Protein AF-A0A924QUN2-F1 (afdb_monomer_lite)

Foldseek 3Di:
DAEDAALVRVQADDADQDKYWYQFHPGGPLPLTAIWGKDQDQCCQPNPNLDDLSFAWHHHPVDDSNRTTIGGDDDDAQELRSLVQSQAADACASSVQSSQVVLLQQPDPPHPDHHQEYEQEFHHYEYQDHDRDPPHHYHYPDPVGRDYHYDD

pLDDT: mean 95.46, std 5.66, range [65.12, 98.62]

Structure (mmCIF, N/CA/C/O backbone):
data_AF-A0A924QUN2-F1
#
_entry.id   AF-A0A924QUN2-F1
#
loop_
_atom_site.group_PDB
_atom_site.id
_atom_site.type_symbol
_atom_site.label_atom_id
_atom_site.label_alt_id
_atom_site.label_comp_id
_atom_site.label_asym_id
_atom_site.label_entity_id
_atom_site.label_seq_id
_atom_site.pdbx_PDB_ins_code
_atom_site.Cartn_x
_atom_site.Cartn_y
_atom_site.Cartn_z
_atom_site.occupancy
_atom_site.B_iso_or_equiv
_atom_site.auth_seq_id
_atom_site.auth_comp_id
_atom_site.auth_asym_id
_atom_site.auth_atom_id
_atom_site.pdbx_PDB_model_num
ATOM 1 N N . MET A 1 1 ? -23.940 0.066 -0.170 1.00 77.12 1 MET A N 1
ATOM 2 C CA . MET A 1 1 ? -22.493 -0.034 -0.430 1.00 77.12 1 MET A CA 1
ATOM 3 C C . MET A 1 1 ? -21.992 1.381 -0.607 1.00 77.12 1 MET A C 1
ATOM 5 O O . MET A 1 1 ? -22.554 2.091 -1.430 1.00 77.12 1 MET A O 1
ATOM 9 N N . THR A 1 2 ? -21.052 1.812 0.228 1.00 95.44 2 THR A N 1
ATOM 10 C CA . THR A 1 2 ? -20.503 3.172 0.172 1.00 95.44 2 THR A CA 1
ATOM 11 C C . THR A 1 2 ? -19.305 3.178 -0.761 1.00 95.44 2 THR A C 1
ATOM 13 O O . THR A 1 2 ? -18.455 2.294 -0.664 1.00 95.44 2 THR A O 1
ATOM 16 N N . GLU A 1 3 ? -19.227 4.168 -1.643 1.00 97.44 3 GLU A N 1
ATOM 17 C CA . GLU A 1 3 ? -18.099 4.351 -2.550 1.00 97.44 3 GLU A CA 1
ATOM 18 C C . GLU A 1 3 ? -17.517 5.753 -2.385 1.00 97.44 3 GLU A C 1
ATOM 20 O O . GLU A 1 3 ? -18.264 6.717 -2.217 1.00 97.44 3 GLU A O 1
ATOM 25 N N . VAL A 1 4 ? -16.196 5.865 -2.469 1.00 98.25 4 VAL A N 1
ATOM 26 C CA . VAL A 1 4 ? -15.462 7.137 -2.459 1.00 98.25 4 VAL A CA 1
ATOM 27 C C . VAL A 1 4 ? -14.435 7.152 -3.588 1.00 98.25 4 VAL A C 1
ATOM 29 O O . VAL A 1 4 ? -14.006 6.094 -4.056 1.00 98.25 4 VAL A O 1
ATOM 32 N N . THR A 1 5 ? -14.051 8.334 -4.068 1.00 98.44 5 THR A N 1
ATOM 33 C CA . THR A 1 5 ? -13.208 8.440 -5.270 1.00 98.44 5 THR A CA 1
ATOM 34 C C . THR A 1 5 ? -11.797 7.932 -5.008 1.00 98.44 5 THR A C 1
ATOM 36 O O . THR A 1 5 ? -11.277 7.135 -5.786 1.00 98.44 5 THR A O 1
ATOM 39 N N . ASN A 1 6 ? -11.196 8.371 -3.904 1.00 98.62 6 ASN A N 1
ATOM 40 C CA . ASN A 1 6 ? -9.789 8.151 -3.589 1.00 98.62 6 ASN A CA 1
ATOM 41 C C . ASN A 1 6 ? -9.549 8.073 -2.070 1.00 98.62 6 ASN A C 1
ATOM 43 O O . ASN A 1 6 ? -10.488 8.139 -1.268 1.00 98.62 6 ASN A O 1
ATOM 47 N N . LEU A 1 7 ? -8.289 7.918 -1.655 1.00 98.38 7 LEU A N 1
ATOM 48 C CA . LEU A 1 7 ? -7.949 7.814 -0.234 1.00 98.38 7 LEU A CA 1
ATOM 49 C C . LEU A 1 7 ? -8.150 9.130 0.527 1.00 98.38 7 LEU A C 1
ATOM 51 O O . LEU A 1 7 ? -8.432 9.093 1.723 1.00 98.38 7 LEU A O 1
ATOM 55 N N . THR A 1 8 ? -8.063 10.281 -0.143 1.00 98.44 8 THR A N 1
ATOM 56 C CA . THR A 1 8 ? -8.381 11.584 0.463 1.00 98.44 8 THR A CA 1
ATOM 57 C C . THR A 1 8 ? -9.849 11.649 0.877 1.00 98.44 8 THR A C 1
ATOM 59 O O . THR A 1 8 ? -10.151 12.020 2.012 1.00 98.44 8 THR A O 1
ATOM 62 N N . ASP A 1 9 ? -10.760 11.209 0.010 1.00 98.56 9 ASP A N 1
ATOM 63 C CA . ASP A 1 9 ? -12.186 11.122 0.329 1.00 98.56 9 ASP A CA 1
ATOM 64 C C . ASP A 1 9 ? -12.447 10.104 1.455 1.00 98.56 9 ASP A C 1
ATOM 66 O O . ASP A 1 9 ? -13.234 10.378 2.363 1.00 98.56 9 ASP A O 1
ATOM 70 N N . LEU A 1 10 ? -11.746 8.960 1.458 1.00 98.62 10 LEU A N 1
ATOM 71 C CA . LEU A 1 10 ? -11.858 7.953 2.523 1.00 98.62 10 LEU A CA 1
ATOM 72 C C . LEU A 1 10 ? -11.486 8.517 3.906 1.00 98.62 10 LEU A C 1
ATOM 74 O O . LEU A 1 10 ? -12.170 8.231 4.890 1.00 98.62 10 LEU A O 1
ATOM 78 N N . ARG A 1 11 ? -10.430 9.339 3.999 1.00 98.56 11 ARG A N 1
ATOM 79 C CA . ARG A 1 11 ? -10.008 9.971 5.267 1.00 98.56 11 ARG A CA 1
ATOM 80 C C . ARG A 1 11 ? -11.110 10.834 5.876 1.00 98.56 11 ARG A C 1
ATOM 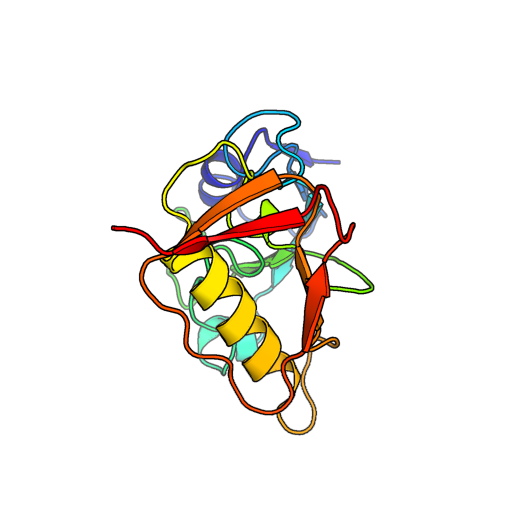82 O O . ARG A 1 11 ? -11.227 10.895 7.100 1.00 98.56 11 ARG A O 1
ATOM 89 N N . ASN A 1 12 ? -11.901 11.488 5.029 1.00 98.50 12 ASN A N 1
ATOM 90 C CA . ASN A 1 12 ? -12.955 12.419 5.429 1.00 98.50 12 ASN A CA 1
ATOM 91 C C . ASN A 1 12 ? -14.333 11.749 5.566 1.00 98.50 12 ASN A C 1
ATOM 93 O O . ASN A 1 12 ? -15.297 12.401 5.969 1.00 98.50 12 ASN A O 1
ATOM 97 N N . LEU A 1 13 ? -14.443 10.457 5.246 1.00 98.38 13 LEU A N 1
ATOM 98 C CA . LEU A 1 13 ? -15.683 9.707 5.375 1.00 98.38 13 LEU A CA 1
ATOM 99 C C . LEU A 1 13 ? -16.047 9.517 6.862 1.00 98.38 13 LEU A C 1
ATOM 101 O O . LEU A 1 13 ? -15.196 9.067 7.637 1.00 98.38 13 LEU A O 1
ATOM 105 N N . PRO A 1 14 ? -17.303 9.788 7.275 1.00 98.00 14 PRO A N 1
ATOM 106 C CA . PRO A 1 14 ? -17.776 9.428 8.606 1.00 98.00 14 PRO A CA 1
ATOM 107 C C . PRO A 1 14 ? -17.572 7.938 8.892 1.00 98.00 14 PRO A C 1
ATOM 109 O O . PRO A 1 14 ? -17.821 7.088 8.033 1.00 98.00 14 PRO A O 1
ATOM 112 N N . ILE A 1 15 ? -17.138 7.619 10.112 1.00 97.56 15 ILE A N 1
ATOM 113 C CA . ILE A 1 15 ? -16.861 6.236 10.505 1.00 97.56 15 ILE A CA 1
ATOM 114 C C . ILE A 1 15 ? -18.124 5.381 10.360 1.00 97.56 15 ILE A C 1
ATOM 116 O O . ILE A 1 15 ? -19.202 5.746 10.829 1.00 97.56 15 ILE A O 1
ATOM 120 N N . THR A 1 16 ? -17.980 4.228 9.712 1.00 96.44 16 THR A N 1
ATOM 121 C CA . THR A 1 16 ? -19.063 3.270 9.482 1.00 96.44 16 THR A CA 1
ATOM 122 C C . THR A 1 16 ? -18.553 1.841 9.618 1.00 96.44 16 THR A C 1
ATOM 124 O O . THR A 1 16 ? -17.379 1.560 9.390 1.00 96.44 16 THR A O 1
ATOM 127 N N . THR A 1 17 ? -19.451 0.928 9.980 1.00 93.00 17 THR A N 1
ATOM 128 C CA . THR A 1 17 ? -19.188 -0.516 10.024 1.00 93.00 17 THR A CA 1
ATOM 129 C C . THR A 1 17 ? -19.340 -1.186 8.657 1.00 93.00 17 THR A C 1
ATOM 131 O O . THR A 1 17 ? -18.995 -2.355 8.501 1.00 93.00 17 THR A O 1
ATOM 134 N N . GLN A 1 18 ? -19.870 -0.470 7.660 1.00 95.81 18 GLN A N 1
ATOM 135 C CA . GLN A 1 18 ? -20.012 -0.985 6.302 1.00 95.81 18 GLN A CA 1
ATOM 136 C C . GLN A 1 18 ? -18.662 -1.024 5.582 1.00 95.81 18 GLN A C 1
ATOM 138 O O . GLN A 1 18 ? -17.801 -0.171 5.791 1.00 95.81 18 GLN A O 1
ATOM 143 N N . THR A 1 19 ? -18.509 -1.979 4.666 1.00 97.38 19 THR A N 1
ATOM 144 C CA . THR A 1 19 ? -17.389 -1.980 3.723 1.00 97.38 19 THR A CA 1
ATOM 145 C C . THR A 1 19 ? -17.520 -0.806 2.752 1.00 97.38 19 THR A C 1
ATOM 147 O O . THR A 1 19 ? -18.595 -0.559 2.194 1.00 97.38 19 THR A O 1
ATOM 150 N N . VAL A 1 20 ? -16.409 -0.107 2.537 1.00 98.56 20 VAL A N 1
ATOM 151 C CA . VAL A 1 20 ? -16.295 1.036 1.629 1.00 98.56 20 VAL A CA 1
ATOM 152 C C . VAL A 1 20 ? -15.449 0.631 0.430 1.00 98.56 20 VAL A C 1
ATOM 154 O O . VAL A 1 20 ? -14.383 0.041 0.601 1.00 98.56 20 VAL A O 1
ATOM 157 N N . TYR A 1 21 ? -15.902 0.947 -0.778 1.00 98.38 21 TYR A N 1
ATOM 158 C CA . TYR A 1 21 ? -15.088 0.814 -1.983 1.00 98.38 21 TYR A CA 1
ATOM 159 C C . TYR A 1 21 ? -14.416 2.144 -2.322 1.00 98.38 21 TYR A C 1
ATOM 161 O O . TYR A 1 21 ? -15.079 3.172 -2.441 1.00 98.38 21 TYR A O 1
ATOM 169 N N . VAL A 1 22 ? -13.102 2.123 -2.506 1.00 98.56 22 VAL A N 1
ATOM 170 C CA . VAL A 1 22 ? -12.318 3.263 -2.983 1.00 98.56 22 VAL A CA 1
ATOM 171 C C . VAL A 1 22 ? -11.948 3.013 -4.439 1.00 98.56 22 VAL A C 1
ATOM 173 O O . VAL A 1 22 ? -11.419 1.949 -4.762 1.00 98.56 22 VAL A O 1
ATOM 176 N N . LYS A 1 23 ? -12.197 3.980 -5.323 1.00 98.31 23 LYS A N 1
ATOM 177 C CA . LYS A 1 23 ? -12.031 3.781 -6.773 1.00 98.31 23 LYS A CA 1
ATOM 178 C C . LYS A 1 23 ? -10.606 4.014 -7.302 1.00 98.31 23 LYS A C 1
ATOM 180 O O . LYS A 1 23 ? -10.319 3.638 -8.438 1.00 98.31 23 LYS A O 1
ATOM 185 N N . GLY A 1 24 ? -9.723 4.603 -6.499 1.00 98.19 24 GLY A N 1
ATOM 186 C CA . GLY A 1 24 ? -8.320 4.867 -6.829 1.00 98.19 24 GLY A CA 1
ATOM 187 C C . GLY A 1 24 ? -7.489 5.250 -5.603 1.00 98.19 24 GLY A C 1
ATOM 188 O O . GLY A 1 24 ? -8.036 5.434 -4.518 1.00 98.19 24 GLY A O 1
ATOM 189 N N . TYR A 1 25 ? -6.172 5.361 -5.747 1.00 98.31 25 TYR A N 1
ATOM 190 C CA . TYR A 1 25 ? -5.303 5.926 -4.714 1.00 98.31 25 TYR A CA 1
ATOM 191 C C . TYR A 1 25 ? -5.482 7.447 -4.633 1.00 98.31 25 TYR A C 1
ATOM 193 O O . TYR A 1 25 ? -5.825 7.965 -3.567 1.00 98.31 25 TYR A O 1
ATOM 201 N N . ASP A 1 26 ? -5.326 8.133 -5.768 1.00 97.38 26 ASP A N 1
ATOM 202 C CA . ASP A 1 26 ? -5.446 9.590 -5.918 1.00 97.38 26 ASP A CA 1
ATOM 203 C C . ASP A 1 26 ? -6.510 9.965 -6.960 1.00 97.38 26 ASP A C 1
ATOM 205 O O . ASP A 1 26 ? -7.396 10.779 -6.690 1.00 97.38 26 ASP A O 1
ATOM 209 N N . ILE A 1 27 ? -6.500 9.298 -8.119 1.00 96.19 27 ILE A N 1
ATOM 210 C CA . ILE A 1 27 ? -7.477 9.521 -9.192 1.00 96.19 27 ILE A CA 1
ATOM 211 C C . ILE A 1 27 ? -8.234 8.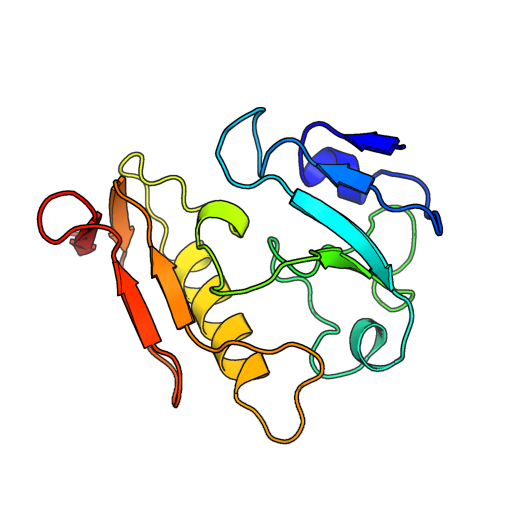241 -9.534 1.00 96.19 27 ILE A C 1
ATOM 213 O O . ILE A 1 27 ? -7.756 7.125 -9.339 1.00 96.19 27 ILE A O 1
ATOM 217 N N . LEU A 1 28 ? -9.438 8.403 -10.084 1.00 96.62 28 LEU A N 1
ATOM 218 C CA . LEU A 1 28 ? -10.275 7.285 -10.509 1.00 96.62 28 LEU A CA 1
ATOM 219 C C . LEU A 1 28 ? -9.518 6.364 -11.482 1.00 96.62 28 LEU A C 1
ATOM 221 O O . LEU A 1 28 ? -9.095 6.808 -12.546 1.00 96.62 28 LEU A O 1
ATOM 225 N N . GLY A 1 29 ? -9.427 5.074 -11.148 1.00 92.88 29 GLY A N 1
ATOM 226 C CA . GLY A 1 29 ? -8.893 4.058 -12.058 1.00 92.88 29 GLY A CA 1
ATOM 227 C C . GLY A 1 29 ? -7.366 3.971 -12.130 1.00 92.88 29 GLY A C 1
ATOM 228 O O . GLY A 1 29 ? -6.857 3.272 -12.998 1.00 92.88 29 GLY A O 1
ATOM 229 N N . ASP A 1 30 ? -6.630 4.599 -11.212 1.00 96.62 30 ASP A N 1
ATOM 230 C CA . ASP A 1 30 ? -5.160 4.502 -11.132 1.00 96.62 30 ASP A CA 1
ATOM 231 C C . ASP A 1 30 ? -4.629 3.132 -10.647 1.00 96.62 30 ASP A C 1
ATOM 233 O O . ASP A 1 30 ? -3.429 2.942 -10.467 1.00 96.62 30 ASP A O 1
ATOM 237 N N . GLY A 1 31 ? -5.521 2.165 -10.410 1.00 95.62 31 GLY A N 1
ATOM 238 C CA . GLY A 1 31 ? -5.185 0.825 -9.919 1.00 95.62 31 GLY A CA 1
ATOM 239 C C . GLY A 1 31 ? -4.866 0.757 -8.420 1.00 95.62 31 GLY A C 1
ATOM 240 O O . GLY A 1 31 ? -4.678 -0.333 -7.879 1.00 95.62 31 GLY A O 1
ATOM 241 N N . GLY A 1 32 ? -4.868 1.894 -7.722 1.00 97.25 32 GLY A N 1
ATOM 242 C CA . GLY A 1 32 ? -4.655 1.997 -6.282 1.00 97.25 32 GLY A CA 1
ATOM 243 C C . GLY A 1 32 ? -5.922 1.844 -5.431 1.00 97.25 32 GLY A C 1
ATOM 244 O O . GLY A 1 32 ? -5.837 1.817 -4.203 1.00 97.25 32 GLY A O 1
ATOM 245 N N . GLY A 1 33 ? -7.098 1.712 -6.052 1.00 97.38 33 GLY A N 1
ATOM 246 C CA . GLY A 1 33 ? -8.386 1.505 -5.376 1.00 97.38 33 GLY A CA 1
ATOM 247 C C . GLY A 1 33 ? -8.516 0.144 -4.676 1.00 97.38 33 GLY A C 1
ATOM 248 O O . GLY A 1 33 ? -7.609 -0.686 -4.721 1.00 97.38 33 GLY A O 1
ATOM 249 N N . GLY A 1 34 ? -9.637 -0.104 -3.999 1.00 97.81 34 GLY A N 1
ATOM 250 C CA . GLY A 1 34 ? -9.913 -1.365 -3.302 1.00 97.81 34 GLY A CA 1
ATOM 251 C C . GLY A 1 34 ? -10.978 -1.253 -2.213 1.00 97.81 34 GLY A C 1
ATOM 252 O O . GLY A 1 34 ? -11.572 -0.199 -2.002 1.00 97.81 34 GLY A O 1
ATOM 253 N N . TRP A 1 35 ? -11.219 -2.358 -1.511 1.00 98.19 35 TRP A N 1
ATOM 254 C CA . TRP A 1 35 ? -12.181 -2.420 -0.409 1.00 98.19 35 TRP A CA 1
ATOM 255 C C . TRP A 1 35 ? -11.521 -2.072 0.920 1.00 98.19 35 TRP A C 1
ATOM 257 O O . TRP A 1 35 ? -10.421 -2.540 1.205 1.00 98.19 35 TRP A O 1
ATOM 267 N N . PHE A 1 36 ? -12.212 -1.304 1.754 1.00 98.56 36 PHE A N 1
ATOM 268 C CA . PHE A 1 36 ? -11.755 -0.900 3.079 1.00 98.56 36 PHE A CA 1
ATOM 269 C C . PHE A 1 36 ? -12.821 -1.172 4.137 1.00 98.56 36 PHE A C 1
ATOM 271 O O . PHE A 1 36 ? -14.024 -1.081 3.881 1.00 98.56 36 PHE A O 1
ATOM 278 N N . LEU A 1 37 ? -12.362 -1.494 5.344 1.00 97.88 37 LEU A N 1
ATOM 279 C CA . LEU A 1 37 ? -13.197 -1.673 6.527 1.00 97.88 37 LEU A CA 1
ATOM 280 C C . LEU A 1 37 ? -12.602 -0.873 7.683 1.00 97.88 37 LEU A C 1
ATOM 282 O O . LEU A 1 37 ? -11.386 -0.895 7.879 1.00 97.88 37 LEU A O 1
ATOM 286 N N . TRP A 1 38 ? -13.443 -0.178 8.447 1.00 98.25 38 TRP A N 1
ATOM 287 C CA . TRP A 1 38 ? -12.996 0.467 9.675 1.00 98.25 38 TRP A CA 1
ATOM 288 C C . TRP A 1 38 ? -12.663 -0.583 10.734 1.00 98.25 38 TRP A C 1
ATOM 290 O O . TRP A 1 38 ? -13.429 -1.525 10.942 1.00 98.25 38 TRP A O 1
ATOM 300 N N . ARG A 1 39 ? -11.518 -0.423 11.395 1.00 97.56 39 ARG A N 1
ATOM 301 C CA . ARG A 1 39 ? -11.012 -1.326 12.429 1.00 97.56 39 ARG A CA 1
ATOM 302 C C . ARG A 1 39 ? -10.506 -0.522 13.618 1.00 97.56 39 ARG A C 1
ATOM 304 O O . ARG A 1 39 ? -9.725 0.414 13.451 1.00 97.56 39 ARG A O 1
ATOM 311 N N . ASP A 1 40 ? -10.950 -0.889 14.811 1.00 97.38 40 ASP A N 1
ATOM 312 C CA . ASP A 1 40 ? -10.662 -0.212 16.078 1.00 97.38 40 ASP A CA 1
ATOM 313 C C . ASP A 1 40 ? -10.062 -1.164 17.129 1.00 97.38 40 ASP A C 1
ATOM 315 O O . ASP A 1 40 ? -10.023 -0.867 18.324 1.00 97.38 40 ASP A O 1
ATOM 319 N N . GLU A 1 41 ? -9.533 -2.312 16.707 1.00 96.00 41 GLU A N 1
ATOM 320 C CA . GLU A 1 41 ? -8.795 -3.192 17.604 1.00 96.00 41 GLU A CA 1
ATOM 321 C C . GLU A 1 41 ? -7.459 -2.570 18.034 1.00 96.00 41 GLU A C 1
ATOM 323 O O . GLU A 1 41 ? -6.830 -1.796 17.307 1.00 96.00 41 GLU A O 1
ATOM 328 N N . THR A 1 42 ? -6.958 -2.972 19.207 1.00 95.50 42 THR A N 1
ATOM 329 C CA . THR A 1 42 ? -5.717 -2.450 19.812 1.00 95.50 42 THR A CA 1
ATOM 330 C C . THR A 1 42 ? -4.532 -2.417 18.843 1.00 95.50 42 THR A C 1
ATOM 332 O O . THR A 1 42 ? -3.756 -1.462 18.847 1.00 95.50 42 THR A O 1
ATOM 335 N N . ILE A 1 43 ? -4.404 -3.417 17.965 1.00 93.75 43 ILE A N 1
ATOM 336 C CA . ILE A 1 43 ? -3.310 -3.496 16.987 1.00 93.75 43 ILE A CA 1
ATOM 337 C C . ILE A 1 43 ? -3.279 -2.319 15.993 1.00 93.75 43 ILE A C 1
ATOM 339 O O . ILE A 1 43 ? -2.191 -1.966 15.541 1.00 93.75 43 ILE A O 1
ATOM 343 N N . PHE A 1 44 ? -4.433 -1.701 15.707 1.00 95.19 44 PHE A N 1
ATOM 344 C CA . PHE A 1 44 ? -4.614 -0.555 14.801 1.00 95.19 44 PHE A CA 1
ATOM 345 C C . PHE A 1 44 ? -4.659 0.794 15.526 1.00 95.19 44 PHE A C 1
ATOM 347 O O . PHE A 1 44 ? -4.511 1.847 14.906 1.00 95.19 44 PHE A O 1
ATOM 354 N N . LYS A 1 45 ? -4.856 0.769 16.846 1.00 95.75 45 LYS A N 1
ATOM 355 C CA . LYS A 1 45 ? -4.893 1.962 17.700 1.00 95.75 45 LYS A CA 1
ATOM 356 C C . LYS A 1 45 ? -3.518 2.308 18.250 1.00 95.75 45 LYS A C 1
ATOM 358 O O . LYS A 1 45 ? -3.072 3.440 18.126 1.00 95.75 45 LYS A O 1
ATOM 363 N N . THR A 1 46 ? -2.838 1.318 18.826 1.00 95.12 46 THR A N 1
ATOM 364 C CA . THR A 1 46 ? -1.557 1.498 19.533 1.00 95.12 46 THR A CA 1
ATOM 365 C C . THR A 1 46 ? -0.539 0.386 19.270 1.00 95.12 46 THR A C 1
ATOM 367 O O . THR A 1 46 ? 0.597 0.473 19.727 1.00 95.12 46 THR A O 1
ATOM 370 N N . GLY A 1 47 ? -0.916 -0.675 18.550 1.00 92.69 47 GLY A N 1
ATOM 371 C CA . GLY A 1 47 ? -0.019 -1.787 18.237 1.00 92.69 47 GLY A CA 1
ATOM 372 C C . GLY A 1 47 ? 0.838 -1.587 16.984 1.00 92.69 47 GLY A C 1
ATOM 373 O O . GLY A 1 47 ? 1.087 -0.474 16.523 1.00 92.69 47 GLY A O 1
ATOM 374 N N . ILE A 1 48 ? 1.294 -2.704 16.413 1.00 91.75 48 ILE A N 1
ATOM 375 C CA . ILE A 1 48 ? 2.247 -2.724 15.288 1.00 91.75 48 ILE A CA 1
ATOM 376 C C . ILE A 1 48 ? 1.687 -2.146 13.978 1.00 91.75 48 ILE A C 1
ATOM 378 O O . ILE A 1 48 ? 2.468 -1.794 13.100 1.00 91.75 48 ILE A O 1
ATOM 382 N N . TYR A 1 49 ? 0.361 -2.041 13.857 1.00 94.31 49 TYR A N 1
ATOM 383 C CA . TYR A 1 49 ? -0.349 -1.482 12.704 1.00 94.31 49 TYR A CA 1
ATOM 384 C C . TYR A 1 49 ? -1.015 -0.140 13.050 1.00 94.31 49 TYR A C 1
ATOM 386 O O . TYR A 1 49 ? -1.982 0.262 12.411 1.00 94.31 49 TYR A O 1
ATOM 394 N N . SER A 1 50 ? -0.531 0.542 14.094 1.00 94.88 50 SER A N 1
ATOM 395 C CA . SER A 1 50 ? -1.105 1.810 14.552 1.00 94.88 50 SER A CA 1
ATOM 396 C C . SER A 1 50 ? -0.726 3.010 13.692 1.00 94.88 50 SER A C 1
ATOM 398 O O . SER A 1 50 ? -1.438 4.009 13.718 1.00 94.88 50 SER A O 1
ATOM 400 N N . ASN A 1 51 ? 0.350 2.919 12.911 1.00 96.06 51 ASN A N 1
ATOM 401 C CA . ASN A 1 51 ? 0.797 4.006 12.049 1.00 96.06 51 ASN A CA 1
ATOM 402 C C . ASN A 1 51 ? 0.135 3.936 10.673 1.00 96.06 51 ASN A C 1
ATOM 404 O O . ASN A 1 51 ? 0.001 2.863 10.084 1.00 96.06 51 ASN A O 1
ATOM 408 N N . GLU A 1 52 ? -0.232 5.104 10.154 1.00 97.25 52 GLU A N 1
ATOM 409 C CA . GLU A 1 52 ? -0.635 5.253 8.761 1.00 97.25 52 GLU A CA 1
ATOM 410 C C . GLU A 1 52 ? 0.518 4.881 7.825 1.00 97.25 52 GLU A C 1
ATOM 412 O O . GLU A 1 52 ? 1.667 5.251 8.064 1.00 97.25 52 GLU A O 1
ATOM 417 N N . ASN A 1 53 ? 0.196 4.179 6.740 1.00 97.31 53 ASN A N 1
ATOM 418 C CA . ASN A 1 53 ? 1.149 3.875 5.670 1.00 97.31 53 ASN A CA 1
ATOM 419 C C . ASN A 1 53 ? 0.670 4.358 4.299 1.00 97.31 53 ASN A C 1
ATOM 421 O O . ASN A 1 53 ? 1.245 3.982 3.282 1.00 97.31 53 ASN A O 1
ATOM 425 N N . TYR A 1 54 ? -0.395 5.161 4.286 1.00 97.62 54 TYR A N 1
ATOM 426 C CA . TYR A 1 54 ? -0.961 5.795 3.103 1.00 97.62 54 TYR A CA 1
ATOM 427 C C . TYR A 1 54 ? -1.475 4.827 2.031 1.00 97.62 54 TYR A C 1
ATOM 429 O O . TYR A 1 54 ? -1.911 5.305 1.000 1.00 97.62 54 TYR A O 1
ATOM 437 N N . GLY A 1 55 ? -1.519 3.506 2.262 1.00 97.81 55 GLY A N 1
ATOM 438 C CA . GLY A 1 55 ? -2.021 2.566 1.252 1.00 97.81 55 GLY A CA 1
ATOM 439 C C . GLY A 1 55 ? -2.890 1.417 1.751 1.00 97.81 55 GLY A C 1
ATOM 440 O O . GLY A 1 55 ? -3.935 1.126 1.156 1.00 97.81 55 GLY A O 1
ATOM 441 N N . THR A 1 56 ? -2.503 0.757 2.844 1.00 97.69 56 THR A N 1
ATOM 442 C CA . THR A 1 56 ? -3.278 -0.351 3.439 1.00 97.69 56 THR A CA 1
ATOM 443 C C . THR A 1 56 ? -3.863 -0.019 4.805 1.00 97.69 56 THR A C 1
ATOM 445 O O . THR A 1 56 ? -4.860 -0.624 5.193 1.00 97.69 56 THR A O 1
ATOM 448 N N . ILE A 1 57 ? -3.285 0.958 5.503 1.00 98.00 57 ILE A N 1
ATOM 449 C CA . ILE A 1 57 ? -3.746 1.494 6.781 1.00 98.00 57 ILE A CA 1
ATOM 450 C C . ILE A 1 57 ? -3.899 2.999 6.598 1.00 98.00 57 ILE A C 1
ATOM 452 O O . ILE A 1 57 ? -2.896 3.700 6.444 1.00 98.00 57 ILE A O 1
ATOM 456 N N . ILE A 1 58 ? -5.141 3.478 6.612 1.00 98.56 58 ILE A N 1
ATOM 457 C CA . ILE A 1 58 ? -5.487 4.885 6.389 1.00 98.56 58 ILE A CA 1
ATOM 458 C C . ILE A 1 58 ? -6.137 5.441 7.651 1.00 98.56 58 ILE A C 1
ATOM 460 O O . ILE A 1 58 ? -7.126 4.893 8.150 1.00 98.56 58 ILE A O 1
ATOM 464 N N . LYS A 1 59 ? -5.583 6.527 8.187 1.00 98.25 59 LYS A N 1
ATOM 465 C CA . LYS A 1 59 ? -6.159 7.215 9.346 1.00 98.25 59 LYS A CA 1
ATOM 466 C C . LYS A 1 59 ? -7.305 8.107 8.904 1.00 98.25 59 LYS A C 1
ATOM 468 O O . LYS A 1 59 ? -7.354 8.575 7.773 1.00 98.25 59 LYS A O 1
ATOM 473 N N . SER A 1 60 ? -8.265 8.306 9.795 1.00 98.31 60 SER A N 1
ATOM 474 C CA . SER A 1 60 ? -9.382 9.202 9.528 1.00 98.31 60 SER A CA 1
ATOM 475 C C . SER A 1 60 ? -9.053 10.612 10.004 1.00 98.31 60 SER A C 1
ATOM 477 O O . SER A 1 60 ? -8.429 10.783 11.044 1.00 98.31 60 SER A O 1
ATOM 479 N N . ASN A 1 61 ? -9.531 11.614 9.271 1.00 98.38 61 ASN A N 1
ATOM 480 C CA . ASN A 1 61 ? -9.515 13.009 9.704 1.00 98.38 61 ASN A CA 1
ATOM 481 C C . ASN A 1 61 ? -10.717 13.354 10.602 1.00 98.38 61 ASN A C 1
ATOM 483 O O . ASN A 1 61 ? -10.769 14.454 11.147 1.00 98.38 61 ASN A O 1
ATOM 487 N N . VAL A 1 62 ? -11.701 12.452 10.741 1.00 98.31 62 VAL A N 1
ATOM 488 C CA . VAL A 1 62 ? -12.934 12.704 11.509 1.00 98.31 62 VAL A CA 1
ATOM 489 C C . VAL A 1 62 ? -12.862 12.221 12.963 1.00 98.31 62 VAL A C 1
ATOM 491 O O . VAL A 1 62 ? -13.728 12.564 13.764 1.00 98.31 62 VAL A O 1
ATOM 494 N N . VAL A 1 63 ? -11.839 11.437 13.318 1.00 98.00 63 VAL A N 1
ATOM 495 C CA . VAL A 1 63 ? -11.569 10.947 14.682 1.00 98.00 63 VAL A CA 1
ATOM 496 C C . VAL A 1 63 ? -10.068 10.996 14.974 1.00 98.00 63 VAL A C 1
ATOM 498 O O . VAL A 1 63 ? -9.262 11.080 14.053 1.00 98.00 63 VAL A O 1
ATOM 501 N N . ALA A 1 64 ? -9.673 10.936 16.249 1.00 97.50 64 ALA A N 1
ATOM 502 C CA . ALA A 1 64 ? -8.258 10.912 16.622 1.00 97.50 64 ALA A CA 1
ATOM 503 C C . ALA A 1 64 ? -7.541 9.642 16.115 1.00 97.50 64 ALA A C 1
ATOM 505 O O . ALA A 1 64 ? -8.145 8.578 15.952 1.00 97.50 64 ALA A O 1
ATOM 506 N N . ASN A 1 65 ? -6.227 9.749 15.888 1.00 94.75 65 ASN A N 1
ATOM 507 C CA . ASN A 1 65 ? -5.424 8.689 15.265 1.00 94.75 65 ASN A CA 1
ATOM 508 C C . ASN A 1 65 ? -5.372 7.380 16.070 1.00 94.75 65 ASN A C 1
ATOM 510 O O . ASN A 1 65 ? -5.111 6.322 15.501 1.00 94.75 65 ASN A O 1
ATOM 514 N N . ASP A 1 66 ? -5.621 7.429 17.374 1.00 96.12 66 ASP A N 1
ATOM 515 C CA . ASP A 1 66 ? -5.635 6.283 18.281 1.00 96.12 66 ASP A CA 1
ATOM 516 C C . ASP A 1 66 ? -7.030 5.654 18.443 1.00 96.12 66 ASP A C 1
ATOM 518 O O . ASP A 1 66 ? -7.192 4.737 19.246 1.00 96.12 66 ASP A O 1
ATOM 522 N N . VAL A 1 67 ? -8.038 6.096 17.679 1.00 97.56 67 VAL A N 1
ATOM 523 C CA . VAL A 1 67 ? -9.403 5.535 17.717 1.00 97.56 67 VAL A CA 1
ATOM 524 C C . VAL A 1 67 ? -9.535 4.301 16.826 1.00 97.56 67 VAL A C 1
ATOM 526 O O . VAL A 1 67 ? -10.170 3.330 17.227 1.00 97.56 67 VAL A O 1
ATOM 529 N N . GLY A 1 68 ? -8.917 4.310 15.645 1.00 96.88 68 GLY A N 1
ATOM 530 C CA . GLY A 1 68 ? -8.971 3.208 14.685 1.00 96.88 68 GLY A CA 1
ATOM 531 C C . GLY A 1 68 ? -8.360 3.584 13.337 1.00 96.88 68 GLY A C 1
ATOM 532 O O . GLY A 1 68 ? -7.641 4.581 13.216 1.00 96.88 68 GLY A O 1
ATOM 533 N N . SER A 1 69 ? -8.577 2.763 12.314 1.00 98.31 69 SER A N 1
ATOM 534 C CA . SER A 1 69 ? -8.093 3.002 10.947 1.00 98.31 69 SER A CA 1
ATOM 535 C C . SER A 1 69 ? -8.976 2.321 9.911 1.00 98.31 69 SER A C 1
ATOM 537 O O . SER A 1 69 ? -9.566 1.273 10.169 1.00 98.31 69 SER A O 1
ATOM 539 N N . TRP A 1 70 ? -9.021 2.883 8.707 1.00 98.56 70 TRP A N 1
ATOM 540 C CA . TRP A 1 70 ? -9.517 2.174 7.538 1.00 98.56 70 TRP A CA 1
ATOM 541 C C . TRP A 1 70 ? -8.449 1.199 7.057 1.00 98.56 70 TRP A C 1
ATOM 543 O O . TRP A 1 70 ? -7.330 1.592 6.727 1.00 98.56 70 TRP A O 1
ATOM 553 N N . ILE A 1 71 ? -8.807 -0.078 7.012 1.00 97.88 71 ILE A N 1
ATOM 554 C CA . ILE A 1 71 ? -7.911 -1.170 6.653 1.00 97.88 71 ILE A CA 1
ATOM 555 C C . ILE A 1 71 ? -8.320 -1.738 5.304 1.00 97.88 71 ILE A C 1
ATOM 557 O O . ILE A 1 71 ? -9.466 -2.166 5.128 1.00 97.88 71 ILE A O 1
ATOM 561 N N . ARG A 1 72 ? -7.370 -1.792 4.370 1.00 98.06 72 ARG A N 1
ATOM 562 C CA . ARG A 1 72 ? -7.563 -2.421 3.063 1.00 98.06 72 ARG A CA 1
ATOM 563 C C . ARG A 1 72 ? -7.824 -3.915 3.226 1.00 98.06 72 ARG A C 1
ATOM 565 O O . ARG A 1 72 ? -7.073 -4.615 3.897 1.00 98.06 72 ARG A O 1
ATOM 572 N N . GLN A 1 73 ? -8.863 -4.401 2.564 1.00 96.44 73 GLN A N 1
ATOM 573 C CA . GLN A 1 73 ? -9.158 -5.820 2.422 1.00 96.44 73 GLN A CA 1
ATOM 574 C C . GLN A 1 73 ? -8.529 -6.311 1.117 1.00 96.44 73 GLN A C 1
ATOM 576 O O . GLN A 1 73 ? -8.818 -5.772 0.047 1.00 96.44 73 GLN A O 1
ATOM 581 N N . TYR A 1 74 ? -7.644 -7.299 1.205 1.00 94.94 74 TYR A N 1
ATOM 582 C CA . TYR A 1 74 ? -6.943 -7.864 0.055 1.00 94.94 74 TYR A CA 1
ATOM 583 C C . TYR A 1 74 ? -6.550 -9.322 0.320 1.00 94.94 74 TYR A C 1
ATOM 585 O O . TYR A 1 74 ? -6.480 -9.754 1.471 1.00 94.94 74 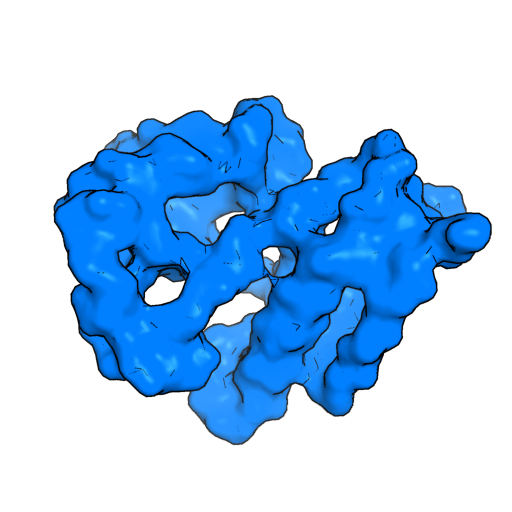TYR A O 1
ATOM 593 N N . ASP A 1 75 ? -6.278 -10.050 -0.759 1.00 90.75 75 ASP A N 1
ATOM 594 C CA . ASP A 1 75 ? -5.632 -11.363 -0.753 1.00 90.75 75 ASP A CA 1
ATOM 595 C C . ASP A 1 75 ? -4.454 -11.341 -1.741 1.00 90.75 75 ASP A C 1
ATOM 597 O O . ASP A 1 75 ? -4.409 -10.502 -2.645 1.00 90.75 75 ASP A O 1
ATOM 601 N N . GLY A 1 76 ? -3.484 -12.234 -1.557 1.00 91.19 76 GLY A N 1
ATOM 602 C CA . GLY A 1 76 ? -2.280 -12.301 -2.380 1.00 91.19 76 GLY A CA 1
ATOM 603 C C . GLY A 1 76 ? -1.209 -11.268 -2.008 1.00 91.19 76 GLY A C 1
ATOM 604 O O . GLY A 1 76 ? -0.850 -11.107 -0.839 1.00 91.19 76 GLY A O 1
ATOM 605 N N . TYR A 1 77 ? -0.622 -10.630 -3.022 1.00 96.38 77 TYR A N 1
ATOM 606 C CA . TYR A 1 77 ? 0.566 -9.783 -2.878 1.00 96.38 77 TYR A CA 1
ATOM 607 C C . TYR A 1 77 ? 0.229 -8.325 -2.552 1.00 96.38 77 TYR A C 1
ATOM 609 O O . TYR A 1 77 ? -0.801 -7.798 -2.965 1.00 96.38 77 TYR A O 1
ATOM 617 N N . ILE A 1 78 ? 1.139 -7.649 -1.847 1.00 97.88 78 ILE A N 1
ATOM 618 C CA . ILE A 1 78 ? 1.029 -6.222 -1.532 1.00 97.88 78 ILE A CA 1
ATOM 619 C C . ILE A 1 78 ? 1.393 -5.423 -2.784 1.00 97.88 78 ILE A C 1
ATOM 621 O O . ILE A 1 78 ? 2.555 -5.402 -3.177 1.00 97.88 78 ILE A O 1
ATOM 625 N N . ASN A 1 79 ? 0.425 -4.773 -3.425 1.00 98.19 79 ASN A N 1
ATOM 626 C CA . ASN A 1 79 ? 0.667 -4.038 -4.668 1.00 98.19 79 ASN A CA 1
ATOM 627 C C . ASN A 1 79 ? 1.142 -2.601 -4.386 1.00 98.19 79 ASN A C 1
ATOM 629 O O . ASN A 1 79 ? 0.497 -1.870 -3.633 1.00 98.19 79 ASN A O 1
ATOM 633 N N . ILE A 1 80 ? 2.239 -2.171 -5.016 1.00 98.44 80 ILE A N 1
ATOM 634 C CA . ILE A 1 80 ? 2.786 -0.812 -4.849 1.00 98.44 80 ILE A CA 1
ATOM 635 C C . ILE A 1 80 ? 1.843 0.302 -5.336 1.00 98.44 80 ILE A C 1
ATOM 637 O O . ILE A 1 80 ? 1.930 1.428 -4.841 1.00 98.44 80 ILE A O 1
ATOM 641 N N . LEU A 1 81 ? 0.897 0.001 -6.238 1.00 98.38 81 LEU A N 1
ATOM 642 C CA . LEU A 1 81 ? -0.130 0.956 -6.678 1.00 98.38 81 LEU A CA 1
ATOM 643 C C . LEU A 1 81 ? -0.988 1.435 -5.508 1.00 98.38 81 LEU A C 1
ATOM 645 O O . LEU A 1 81 ? -1.416 2.585 -5.477 1.00 98.38 81 LEU A O 1
ATOM 649 N N . TRP A 1 82 ? -1.195 0.582 -4.501 1.00 98.50 82 TRP A N 1
ATOM 650 C CA . TRP A 1 82 ? -1.960 0.940 -3.308 1.00 98.50 82 TRP A CA 1
ATOM 651 C C . TRP A 1 82 ? -1.295 2.030 -2.483 1.00 98.50 82 TRP A C 1
ATOM 653 O O . TRP A 1 82 ? -1.976 2.655 -1.685 1.00 98.50 82 TRP A O 1
ATOM 663 N N . PHE A 1 83 ? 0.009 2.233 -2.656 1.00 98.62 83 PHE A N 1
ATOM 664 C CA . PHE A 1 83 ? 0.787 3.264 -1.983 1.00 98.62 83 PHE A CA 1
ATOM 665 C C . PHE A 1 83 ? 1.031 4.468 -2.896 1.00 98.62 83 PHE A C 1
ATOM 667 O O . PHE A 1 83 ? 1.778 5.352 -2.504 1.00 98.62 83 PHE A O 1
ATOM 674 N N . GLY A 1 84 ? 0.454 4.505 -4.104 1.00 98.12 84 GLY A N 1
ATOM 675 C CA . GLY A 1 84 ? 0.597 5.608 -5.059 1.00 98.12 84 GLY A CA 1
ATOM 676 C C . GLY A 1 84 ? 1.772 5.479 -6.031 1.00 98.12 84 GLY A C 1
ATOM 677 O O . GLY A 1 84 ? 2.078 6.432 -6.747 1.00 98.12 84 GLY A O 1
ATOM 678 N N . ALA A 1 85 ? 2.442 4.323 -6.093 1.00 97.94 85 ALA A N 1
ATOM 679 C CA . ALA A 1 85 ? 3.505 4.090 -7.068 1.00 97.94 85 ALA A CA 1
ATOM 680 C C . ALA A 1 85 ? 2.929 3.708 -8.439 1.00 97.94 85 ALA A C 1
ATOM 682 O O . ALA A 1 85 ? 2.868 2.529 -8.771 1.00 97.94 85 ALA A O 1
ATOM 683 N N . LEU A 1 86 ? 2.487 4.697 -9.222 1.00 96.25 86 LEU A N 1
ATOM 684 C CA . LEU A 1 86 ? 1.722 4.475 -10.463 1.00 96.25 86 LEU A CA 1
ATOM 685 C C . LEU A 1 86 ? 2.558 4.070 -11.691 1.00 96.25 86 LEU A C 1
ATOM 687 O O . LEU A 1 86 ? 1.998 3.634 -12.689 1.00 96.25 86 LEU A O 1
ATOM 691 N N . GLY A 1 87 ? 3.888 4.195 -11.638 1.00 96.06 87 GLY A N 1
ATOM 692 C CA . GLY A 1 87 ? 4.768 3.739 -12.723 1.00 96.06 87 GLY A CA 1
ATOM 693 C C . GLY A 1 87 ? 4.846 4.672 -13.932 1.00 96.06 87 GLY A C 1
ATOM 694 O O .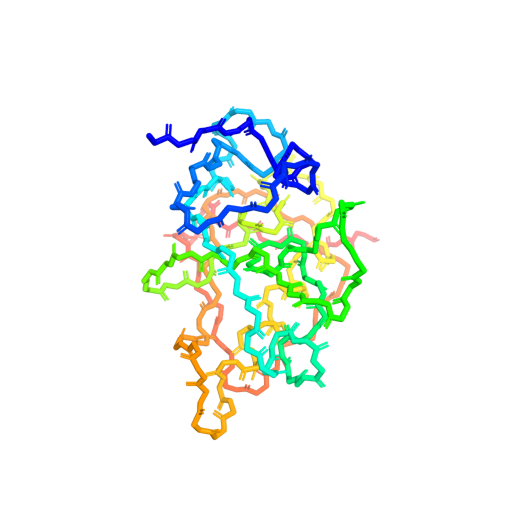 GLY A 1 87 ? 5.177 4.226 -15.028 1.00 96.06 87 GLY A O 1
ATOM 695 N N . PHE A 1 88 ? 4.569 5.967 -13.747 1.00 95.38 88 PHE A N 1
ATOM 696 C CA . PHE A 1 88 ? 4.602 6.976 -14.816 1.00 95.38 88 PHE A CA 1
ATOM 697 C C . PHE A 1 88 ? 5.922 7.761 -14.895 1.00 95.38 88 PHE A C 1
ATOM 699 O O . PHE A 1 88 ? 5.945 8.880 -15.397 1.00 95.38 88 PHE A O 1
ATOM 706 N N . GLY A 1 89 ? 7.024 7.201 -14.386 1.00 94.69 89 GLY A N 1
ATOM 707 C CA . GLY A 1 89 ? 8.342 7.839 -14.445 1.00 94.69 89 GLY A CA 1
ATOM 708 C C . GLY A 1 89 ? 8.594 8.918 -13.384 1.00 94.69 89 GLY A C 1
ATOM 709 O O . GLY A 1 89 ? 9.480 9.744 -13.571 1.00 94.69 89 GLY A O 1
ATOM 710 N N . ASN A 1 90 ? 7.854 8.911 -12.271 1.00 95.75 90 ASN A N 1
ATOM 711 C CA . ASN A 1 90 ? 8.127 9.774 -11.114 1.00 95.75 90 ASN A CA 1
ATOM 712 C C . ASN A 1 90 ? 9.078 9.102 -10.109 1.00 95.75 90 ASN A C 1
ATOM 714 O O . ASN A 1 90 ? 9.342 7.898 -10.200 1.00 95.75 90 ASN A O 1
ATOM 718 N N . ASP A 1 91 ? 9.549 9.879 -9.128 1.00 97.50 91 ASP A N 1
ATOM 719 C CA . ASP A 1 91 ? 10.202 9.341 -7.931 1.00 97.50 91 ASP A CA 1
ATOM 720 C C . ASP A 1 91 ? 9.165 8.642 -7.042 1.00 97.50 91 ASP A C 1
ATOM 722 O O . ASP A 1 91 ? 8.222 9.263 -6.549 1.00 97.50 91 ASP A O 1
ATOM 726 N N . TYR A 1 92 ? 9.357 7.341 -6.842 1.00 98.00 92 TYR A N 1
ATOM 727 C CA . TYR A 1 92 ? 8.506 6.486 -6.020 1.00 98.00 92 TYR A CA 1
ATOM 728 C C . TYR A 1 92 ? 9.251 5.882 -4.826 1.00 98.00 92 TYR A C 1
ATOM 730 O O . TYR A 1 92 ? 8.791 4.898 -4.241 1.00 98.00 92 TYR A O 1
ATOM 738 N N . THR A 1 93 ? 10.388 6.470 -4.439 1.00 98.12 93 THR A N 1
ATOM 739 C CA . THR A 1 93 ? 11.234 6.011 -3.327 1.00 98.12 93 THR A CA 1
ATOM 740 C C . THR A 1 93 ? 10.412 5.735 -2.063 1.00 98.12 93 THR A C 1
ATOM 742 O O . THR A 1 93 ? 10.468 4.642 -1.494 1.00 98.12 93 THR A O 1
ATOM 745 N N . LEU A 1 94 ? 9.601 6.709 -1.635 1.00 98.00 94 LEU A N 1
ATOM 746 C CA . LEU A 1 94 ? 8.813 6.602 -0.403 1.00 98.00 94 LEU A CA 1
ATOM 747 C C . LEU A 1 94 ? 7.677 5.579 -0.520 1.00 98.00 94 LEU A C 1
ATOM 749 O O . LEU A 1 94 ? 7.397 4.850 0.434 1.00 98.00 94 LEU A O 1
ATOM 753 N N . ASN A 1 95 ? 7.038 5.494 -1.688 1.00 98.38 95 ASN A N 1
ATOM 754 C CA . ASN A 1 95 ? 5.937 4.568 -1.946 1.00 98.38 95 ASN A CA 1
ATOM 755 C C . ASN A 1 95 ? 6.438 3.114 -1.899 1.00 98.38 95 ASN A C 1
ATOM 757 O O . ASN A 1 95 ? 5.827 2.265 -1.248 1.00 98.38 95 ASN A O 1
ATOM 761 N N . PHE A 1 96 ? 7.598 2.845 -2.511 1.00 98.38 96 PHE A N 1
ATOM 762 C CA . PHE A 1 96 ? 8.267 1.545 -2.445 1.00 98.38 96 PHE A CA 1
ATOM 763 C C . PHE A 1 96 ? 8.660 1.187 -1.014 1.00 98.38 96 PHE A C 1
ATOM 765 O O . PHE A 1 96 ? 8.356 0.085 -0.553 1.00 98.38 96 PHE A O 1
ATOM 772 N N . GLN A 1 97 ? 9.301 2.112 -0.292 1.00 98.44 97 GLN A N 1
ATOM 773 C CA . GLN A 1 97 ? 9.722 1.837 1.079 1.00 98.44 97 GLN A CA 1
ATOM 774 C C . GLN A 1 97 ? 8.519 1.562 1.994 1.00 98.44 97 GLN A C 1
ATOM 776 O O . GLN A 1 97 ? 8.570 0.625 2.785 1.00 98.44 97 GLN A O 1
ATOM 781 N N . SER A 1 98 ? 7.406 2.283 1.821 1.00 98.25 98 SER A N 1
ATOM 782 C CA . SER A 1 98 ? 6.164 2.056 2.579 1.00 98.25 98 SER A CA 1
ATOM 783 C C . SER A 1 98 ? 5.585 0.655 2.347 1.00 98.25 98 SER A C 1
ATOM 785 O O . SER A 1 98 ? 5.192 -0.022 3.302 1.00 98.25 98 SER A O 1
ATOM 787 N N . ALA A 1 99 ? 5.581 0.185 1.095 1.00 98.19 99 ALA A N 1
ATOM 788 C CA . ALA A 1 99 ? 5.136 -1.165 0.756 1.00 98.19 99 ALA A CA 1
ATOM 789 C C . ALA A 1 99 ? 6.060 -2.244 1.352 1.00 98.19 99 ALA A C 1
ATOM 791 O O . ALA A 1 99 ? 5.575 -3.222 1.927 1.00 98.19 99 ALA A O 1
ATOM 792 N N . ILE A 1 100 ? 7.382 -2.052 1.267 1.00 98.19 100 ILE A N 1
ATOM 793 C CA . ILE A 1 100 ? 8.393 -2.961 1.834 1.00 98.19 100 ILE A CA 1
ATOM 794 C C . ILE A 1 100 ? 8.286 -3.028 3.359 1.00 98.19 100 ILE A C 1
ATOM 796 O O . ILE A 1 100 ? 8.328 -4.116 3.938 1.00 98.19 100 ILE A O 1
ATOM 800 N N . ASP A 1 101 ? 8.127 -1.886 4.021 1.00 97.19 101 ASP A N 1
ATOM 801 C CA . ASP A 1 101 ? 8.009 -1.825 5.474 1.00 97.19 101 ASP A CA 1
ATOM 802 C C . ASP A 1 101 ? 6.726 -2.519 5.942 1.00 97.19 101 ASP A C 1
ATOM 804 O O . ASP A 1 101 ? 6.769 -3.317 6.882 1.00 97.19 101 ASP A O 1
ATOM 808 N N . TYR A 1 102 ? 5.604 -2.319 5.241 1.00 96.31 102 TYR A N 1
ATOM 809 C CA . TYR A 1 102 ? 4.362 -3.037 5.529 1.00 96.31 102 TYR A CA 1
ATOM 810 C C . TYR A 1 102 ? 4.500 -4.554 5.301 1.00 96.31 102 TYR A C 1
ATOM 812 O O . TYR A 1 102 ? 4.107 -5.346 6.161 1.00 96.31 102 TYR A O 1
ATOM 820 N N . ALA A 1 103 ? 5.138 -4.975 4.205 1.00 96.44 103 ALA A N 1
ATOM 821 C CA . ALA A 1 103 ? 5.432 -6.385 3.939 1.00 96.44 103 ALA A CA 1
ATOM 822 C C . ALA A 1 103 ? 6.320 -7.014 5.027 1.00 96.44 103 ALA A C 1
ATOM 824 O O . ALA A 1 103 ? 6.109 -8.162 5.422 1.00 96.44 103 ALA A O 1
ATOM 825 N N . SER A 1 104 ? 7.281 -6.255 5.559 1.00 95.31 104 SER A N 1
ATOM 826 C CA . SER A 1 104 ? 8.135 -6.691 6.665 1.00 95.31 104 SER A CA 1
ATOM 827 C C . SER A 1 104 ? 7.373 -6.812 7.986 1.00 95.31 104 SER A C 1
ATOM 829 O O . SER A 1 104 ? 7.659 -7.709 8.777 1.00 95.31 104 SER A O 1
ATOM 831 N N . LEU A 1 105 ? 6.380 -5.956 8.249 1.00 92.75 105 LEU A N 1
ATOM 832 C CA . LEU A 1 105 ? 5.500 -6.133 9.410 1.00 92.75 105 LEU A CA 1
ATOM 833 C C . LEU A 1 105 ? 4.713 -7.446 9.312 1.00 92.75 105 LEU A C 1
ATOM 835 O O . LEU A 1 105 ? 4.589 -8.157 10.310 1.00 92.75 105 LEU A O 1
ATOM 839 N N . ASN A 1 106 ? 4.258 -7.797 8.110 1.00 92.00 106 ASN A N 1
ATOM 840 C CA . ASN A 1 106 ? 3.498 -9.017 7.840 1.00 92.00 106 ASN A CA 1
ATOM 841 C C . ASN A 1 106 ? 4.340 -10.304 7.852 1.00 92.00 106 ASN A C 1
ATOM 843 O O . ASN A 1 106 ? 3.771 -11.390 7.773 1.00 92.00 106 ASN A O 1
ATOM 847 N N . SER A 1 107 ? 5.670 -10.216 7.959 1.00 86.31 107 SER A N 1
ATOM 848 C CA . SER A 1 107 ? 6.556 -11.380 8.119 1.00 86.31 107 SER A CA 1
ATOM 849 C C . SER A 1 107 ? 6.945 -11.664 9.577 1.00 86.31 107 SER A C 1
ATOM 851 O O . SER A 1 107 ? 7.608 -12.665 9.856 1.00 86.31 107 SER A O 1
ATOM 853 N N . LYS A 1 108 ? 6.528 -10.812 10.526 1.00 85.56 108 LYS A N 1
ATOM 854 C CA . LYS A 1 108 ? 6.768 -11.010 11.967 1.00 85.56 108 LYS A CA 1
ATOM 855 C C . LYS A 1 108 ? 5.929 -12.169 12.523 1.00 85.56 108 LYS A C 1
ATOM 857 O O . LYS A 1 108 ? 4.947 -12.578 11.917 1.00 85.56 108 LYS A O 1
ATOM 862 N N . LEU A 1 109 ? 6.309 -12.701 13.690 1.00 65.12 109 LEU A N 1
ATOM 863 C CA . LEU A 1 109 ? 5.626 -13.833 14.339 1.00 65.12 109 LEU A CA 1
ATOM 864 C C . LEU A 1 109 ? 4.131 -13.543 14.587 1.00 65.12 109 LEU A C 1
ATOM 866 O O . LEU A 1 109 ? 3.792 -12.546 15.218 1.00 65.12 109 LEU A O 1
ATOM 870 N N . ASN A 1 110 ? 3.258 -14.454 14.134 1.00 67.75 110 ASN A N 1
ATOM 871 C CA . ASN A 1 110 ? 1.789 -14.390 14.234 1.00 67.75 110 ASN A CA 1
ATOM 872 C C . ASN A 1 110 ? 1.155 -13.083 13.709 1.00 67.75 110 ASN A C 1
ATOM 874 O O . ASN A 1 110 ? 0.390 -12.437 14.429 1.00 67.75 110 ASN A O 1
ATOM 878 N N . PRO A 1 111 ? 1.418 -12.689 12.451 1.00 74.88 111 PRO A N 1
ATOM 879 C CA . PRO A 1 111 ? 0.941 -11.419 11.932 1.00 74.88 111 PRO A CA 1
ATOM 880 C C . PRO A 1 111 ? -0.559 -11.514 11.627 1.00 74.88 111 PRO A C 1
ATOM 882 O O . PRO A 1 111 ? -1.046 -12.556 11.160 1.00 74.88 111 PRO A O 1
ATOM 885 N N . THR A 1 112 ? -1.289 -10.432 11.911 1.00 76.38 112 THR A N 1
ATOM 886 C CA . THR A 1 112 ? -2.730 -10.327 11.629 1.00 76.38 112 THR A CA 1
ATOM 887 C C . THR A 1 112 ? -2.994 -10.379 10.130 1.00 76.38 112 THR A C 1
ATOM 889 O O . THR A 1 112 ? -3.891 -11.096 9.696 1.00 76.38 112 THR A O 1
ATOM 892 N N . PHE A 1 113 ? -2.179 -9.679 9.339 1.00 79.62 113 PHE A N 1
ATOM 893 C CA . PHE A 1 113 ? -2.190 -9.797 7.884 1.00 79.62 113 PHE A CA 1
ATOM 894 C C . PHE A 1 113 ? -1.161 -10.818 7.416 1.00 79.62 113 PHE A C 1
ATOM 896 O O . PHE A 1 113 ? -0.186 -11.107 8.111 1.00 79.62 113 PHE A O 1
ATOM 903 N N . LYS A 1 114 ? -1.389 -11.377 6.230 1.00 80.25 114 LYS A N 1
ATOM 904 C CA . LYS A 1 114 ? -0.482 -12.324 5.581 1.00 80.25 114 LYS A CA 1
ATOM 905 C C . LYS A 1 114 ? 0.139 -11.687 4.338 1.00 80.25 114 LYS A C 1
ATOM 907 O O . LYS A 1 114 ? -0.345 -10.672 3.839 1.00 80.25 114 LYS A O 1
ATOM 912 N N . GLY A 1 115 ? 1.216 -12.308 3.866 1.00 85.00 115 GLY A N 1
ATOM 913 C CA . GLY A 1 115 ? 1.944 -11.894 2.671 1.00 85.00 115 GLY A CA 1
ATOM 914 C C . GLY A 1 115 ? 3.076 -10.918 2.979 1.00 85.00 115 GLY A C 1
ATOM 915 O O . GLY A 1 115 ? 2.865 -9.863 3.570 1.00 85.00 115 GLY A O 1
ATOM 916 N N . SER A 1 116 ? 4.280 -11.280 2.542 1.00 94.25 116 SER A N 1
ATOM 917 C CA . SER A 1 116 ? 5.483 -10.440 2.593 1.00 94.25 116 SER A CA 1
ATOM 918 C C . SER A 1 116 ? 6.081 -10.201 1.201 1.00 94.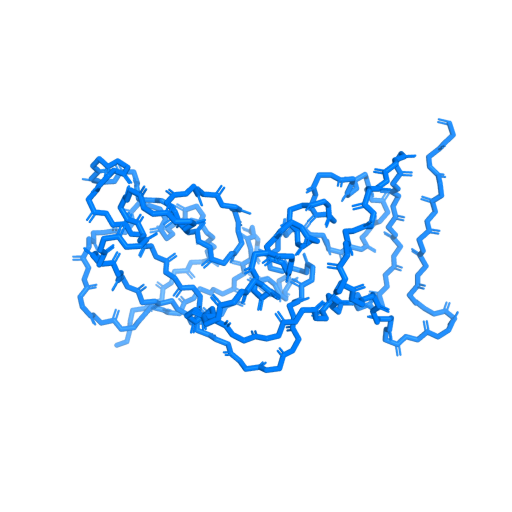25 116 SER A C 1
ATOM 920 O O . SER A 1 116 ? 7.221 -9.763 1.061 1.00 94.25 116 SER A O 1
ATOM 922 N N . THR A 1 117 ? 5.304 -10.485 0.155 1.00 97.31 117 THR A N 1
ATOM 923 C CA . THR A 1 117 ? 5.665 -10.203 -1.233 1.00 97.31 117 THR A CA 1
ATOM 924 C C . THR A 1 117 ? 5.060 -8.872 -1.651 1.00 97.31 117 THR A C 1
ATOM 926 O O . THR A 1 117 ? 3.844 -8.686 -1.564 1.00 97.31 117 THR A O 1
ATOM 929 N N . VAL A 1 118 ? 5.912 -7.967 -2.120 1.00 98.38 118 VAL A N 1
ATOM 930 C CA . VAL A 1 118 ? 5.533 -6.710 -2.758 1.00 98.38 118 VAL A CA 1
ATOM 931 C C . VAL A 1 118 ? 5.496 -6.935 -4.266 1.00 98.38 118 VAL A C 1
ATOM 933 O O . VAL A 1 118 ? 6.506 -7.303 -4.866 1.00 98.38 118 VAL A O 1
ATOM 936 N N . PHE A 1 119 ? 4.327 -6.736 -4.865 1.00 98.56 119 PHE A N 1
ATOM 937 C CA . PHE A 1 119 ? 4.108 -6.830 -6.301 1.00 98.56 119 PHE A CA 1
ATOM 938 C C . PHE A 1 119 ? 4.275 -5.464 -6.964 1.00 98.56 119 PHE A C 1
ATOM 940 O O . PHE A 1 119 ? 3.725 -4.463 -6.496 1.00 98.56 119 PHE A O 1
ATOM 947 N N . ILE A 1 120 ? 5.026 -5.455 -8.060 1.00 98.62 120 ILE A N 1
ATOM 948 C CA . ILE A 1 120 ? 5.416 -4.280 -8.830 1.00 98.62 120 ILE A CA 1
ATOM 949 C C . ILE A 1 120 ? 4.870 -4.483 -10.248 1.00 98.62 120 ILE A C 1
ATOM 951 O O . ILE A 1 120 ? 5.434 -5.282 -11.001 1.00 98.62 120 ILE A O 1
ATOM 955 N N . PRO A 1 121 ? 3.764 -3.810 -10.608 1.00 98.31 121 PRO A N 1
ATOM 956 C CA . PRO A 1 121 ? 3.196 -3.904 -11.946 1.00 98.31 121 PRO A CA 1
ATOM 957 C C . PRO A 1 121 ? 4.142 -3.397 -13.037 1.00 98.31 121 PRO A C 1
ATOM 959 O O . PRO A 1 121 ? 5.228 -2.871 -12.778 1.00 98.31 121 PRO A O 1
ATOM 962 N N . ASN A 1 122 ? 3.725 -3.553 -14.285 1.00 98.25 122 ASN A N 1
ATOM 963 C CA . ASN A 1 122 ? 4.374 -2.890 -15.408 1.00 98.25 122 ASN A CA 1
ATOM 964 C C . ASN A 1 122 ? 4.357 -1.365 -15.220 1.00 98.25 122 ASN A C 1
ATOM 966 O O . ASN A 1 122 ? 3.336 -0.777 -14.863 1.00 98.25 122 ASN A O 1
ATOM 970 N N . GLY A 1 123 ? 5.487 -0.725 -15.497 1.00 97.69 123 GLY A N 1
ATOM 971 C CA . GLY A 1 123 ? 5.671 0.707 -15.331 1.00 97.69 123 GLY A CA 1
ATOM 972 C C . GLY A 1 123 ? 7.141 1.102 -15.250 1.00 97.69 123 GLY A C 1
ATOM 973 O O . GLY A 1 123 ? 8.044 0.266 -15.176 1.00 97.69 123 GLY A O 1
ATOM 974 N N . SER A 1 124 ? 7.368 2.411 -15.257 1.00 97.69 124 SER A N 1
ATOM 975 C CA . SER A 1 124 ? 8.669 3.038 -15.047 1.00 97.69 124 SER A CA 1
ATOM 976 C C . SER A 1 124 ? 8.706 3.704 -13.676 1.00 97.69 124 SER A C 1
ATOM 978 O O . SER A 1 124 ? 7.940 4.633 -13.404 1.00 97.69 124 SER A O 1
ATOM 980 N N . TYR A 1 125 ? 9.606 3.239 -12.814 1.00 97.81 125 TYR A N 1
ATOM 981 C CA . TYR A 1 125 ? 9.702 3.687 -11.428 1.00 97.81 125 TYR A CA 1
ATOM 982 C C . TYR A 1 125 ? 11.093 4.241 -11.149 1.00 97.81 125 TYR A C 1
ATOM 984 O O . TYR A 1 125 ? 12.054 3.479 -11.178 1.00 97.81 125 TYR A O 1
ATOM 992 N N . PHE A 1 126 ? 11.224 5.536 -10.861 1.00 98.00 126 PHE A N 1
ATOM 993 C CA . PHE A 1 126 ? 12.500 6.077 -10.396 1.00 98.00 126 PHE A CA 1
ATOM 994 C C . PHE A 1 126 ? 12.592 5.943 -8.879 1.00 98.00 126 PHE A C 1
ATOM 996 O O . PHE A 1 126 ? 11.632 6.233 -8.165 1.00 98.00 126 PHE A O 1
ATOM 1003 N N . ILE A 1 127 ? 13.741 5.486 -8.389 1.00 97.19 127 ILE A N 1
ATOM 1004 C CA . ILE A 1 127 ? 14.034 5.372 -6.960 1.00 97.19 127 ILE A CA 1
ATOM 1005 C C . ILE A 1 127 ? 15.448 5.874 -6.671 1.00 97.19 127 ILE A C 1
ATOM 1007 O O . ILE A 1 127 ? 16.382 5.600 -7.422 1.00 97.19 127 ILE A O 1
ATOM 1011 N N . SER A 1 128 ? 15.629 6.588 -5.564 1.00 96.88 128 SER A N 1
ATOM 1012 C CA . SER A 1 128 ? 16.964 6.979 -5.093 1.00 96.88 128 SER A CA 1
ATOM 1013 C C . SER A 1 128 ? 17.640 5.826 -4.349 1.00 96.88 128 SER A C 1
ATOM 1015 O O . SER A 1 128 ? 18.743 5.407 -4.687 1.00 96.88 128 SER A O 1
ATOM 1017 N N . HIS A 1 129 ? 16.959 5.274 -3.346 1.00 94.88 129 HIS A N 1
ATOM 1018 C CA . HIS A 1 129 ? 17.406 4.124 -2.572 1.00 94.88 129 HIS A CA 1
ATOM 1019 C C . HIS A 1 129 ? 16.208 3.414 -1.943 1.00 94.88 129 HIS A C 1
ATOM 1021 O O . HIS A 1 129 ? 15.224 4.045 -1.577 1.00 94.88 129 HIS A O 1
ATOM 1027 N N . ILE A 1 130 ? 16.303 2.100 -1.763 1.00 96.44 130 ILE A N 1
ATOM 1028 C CA . ILE A 1 130 ? 15.345 1.326 -0.969 1.00 96.44 130 ILE A CA 1
ATOM 1029 C C . ILE A 1 130 ? 16.112 0.397 -0.037 1.00 96.44 130 ILE A C 1
ATOM 1031 O O . ILE A 1 130 ? 17.169 -0.126 -0.386 1.00 96.44 130 ILE A O 1
ATOM 1035 N N . THR A 1 131 ? 15.574 0.168 1.155 1.00 97.81 131 THR A N 1
ATOM 1036 C CA . THR A 1 131 ? 16.085 -0.846 2.076 1.00 97.81 131 THR A CA 1
ATOM 1037 C C . THR A 1 131 ? 15.189 -2.069 2.003 1.00 97.81 131 THR A C 1
ATOM 1039 O O . THR A 1 131 ? 14.109 -2.082 2.599 1.00 97.81 131 THR A O 1
ATOM 1042 N N . LEU A 1 132 ? 15.646 -3.117 1.314 1.00 97.06 132 LEU A N 1
ATOM 1043 C CA . LEU A 1 132 ? 14.958 -4.404 1.326 1.00 97.06 132 LEU A CA 1
ATOM 1044 C C . LEU A 1 132 ? 15.087 -5.043 2.716 1.00 97.06 132 LEU A C 1
ATOM 1046 O O . LEU A 1 132 ? 16.189 -5.267 3.216 1.00 97.06 132 LEU A O 1
ATOM 1050 N N . LYS A 1 133 ? 13.949 -5.301 3.361 1.00 96.25 133 LYS A N 1
ATOM 1051 C CA . LYS A 1 133 ? 13.888 -5.879 4.708 1.00 96.25 133 LYS A CA 1
ATOM 1052 C C . LYS A 1 133 ? 13.902 -7.407 4.652 1.00 96.25 133 LYS A C 1
ATOM 1054 O O . LYS A 1 133 ? 13.505 -8.015 3.660 1.00 96.25 133 LYS A O 1
ATOM 1059 N N . ASN A 1 134 ? 14.306 -8.030 5.757 1.00 91.56 134 ASN A N 1
ATOM 1060 C CA . ASN A 1 134 ? 14.290 -9.485 5.892 1.00 91.56 134 ASN A CA 1
ATOM 1061 C C . ASN A 1 134 ? 12.899 -10.061 5.601 1.00 91.56 134 ASN A C 1
ATOM 1063 O O . ASN A 1 134 ? 11.877 -9.504 6.015 1.00 91.56 134 ASN A O 1
ATOM 1067 N N . SER A 1 135 ? 12.887 -11.211 4.927 1.00 92.75 135 SER A N 1
ATOM 1068 C CA . SER A 1 135 ? 11.674 -11.957 4.576 1.00 92.75 135 SER A CA 1
ATOM 1069 C C . SER A 1 135 ? 10.706 -11.214 3.644 1.00 92.75 135 SER A C 1
ATOM 1071 O O . SER A 1 135 ? 9.569 -11.660 3.492 1.00 92.75 135 SER A O 1
ATOM 1073 N N . VAL A 1 136 ? 11.136 -10.110 3.019 1.00 97.06 136 VAL A N 1
ATOM 1074 C CA . VAL A 1 136 ? 10.378 -9.417 1.971 1.00 97.06 136 VAL A CA 1
ATOM 1075 C C . VAL A 1 136 ? 10.851 -9.881 0.597 1.00 97.06 136 VAL A C 1
ATOM 1077 O O . VAL A 1 136 ? 12.049 -9.927 0.323 1.00 97.06 136 VAL A O 1
ATOM 1080 N N . THR A 1 137 ? 9.903 -10.202 -0.279 1.00 97.44 137 THR A N 1
ATOM 1081 C CA . THR A 1 137 ? 10.160 -10.521 -1.690 1.00 97.44 137 THR A CA 1
ATOM 1082 C C . THR A 1 137 ? 9.641 -9.388 -2.562 1.00 97.44 137 THR A C 1
ATOM 1084 O O . THR A 1 137 ? 8.520 -8.934 -2.354 1.00 97.44 137 THR A O 1
ATOM 1087 N N . LEU A 1 138 ? 10.418 -8.958 -3.556 1.00 97.81 138 LEU A N 1
ATOM 1088 C CA . LEU A 1 138 ? 9.928 -8.092 -4.628 1.00 97.81 138 LEU A CA 1
ATOM 1089 C C . LEU A 1 138 ? 9.611 -8.959 -5.846 1.00 97.81 138 LEU A C 1
ATOM 1091 O O . LEU A 1 138 ? 10.446 -9.765 -6.255 1.00 97.81 138 LEU A O 1
ATOM 1095 N N . LEU A 1 139 ? 8.415 -8.806 -6.402 1.00 98.25 139 LEU A N 1
ATOM 1096 C CA . LEU A 1 139 ? 7.955 -9.536 -7.578 1.00 98.25 139 LEU A CA 1
ATOM 1097 C C . LEU A 1 139 ? 7.521 -8.539 -8.651 1.00 98.25 139 LEU A C 1
ATOM 1099 O O . LEU A 1 139 ? 6.544 -7.820 -8.459 1.00 98.25 139 LEU A O 1
ATOM 1103 N N . GLY A 1 140 ? 8.242 -8.510 -9.770 1.00 98.12 140 GLY A N 1
ATOM 1104 C CA . GLY A 1 140 ? 7.823 -7.769 -10.959 1.00 98.12 140 GLY A CA 1
ATOM 1105 C C . GLY A 1 140 ? 6.781 -8.533 -11.774 1.00 98.12 140 GLY A C 1
ATOM 1106 O O . GLY A 1 140 ? 6.745 -9.763 -11.743 1.00 98.12 140 GLY A O 1
ATOM 1107 N N . GLU A 1 141 ? 5.950 -7.803 -12.512 1.00 98.06 141 GLU A N 1
ATOM 1108 C CA . GLU A 1 141 ? 4.974 -8.366 -13.452 1.00 98.06 141 GLU A CA 1
ATOM 1109 C C . GLU A 1 141 ? 5.633 -8.868 -14.744 1.00 98.06 141 GLU A C 1
ATOM 1111 O O . GLU A 1 141 ? 5.231 -9.895 -15.290 1.00 98.06 141 GLU A O 1
ATOM 1116 N N . SER A 1 142 ? 6.665 -8.169 -15.222 1.00 97.56 142 SER A N 1
ATOM 1117 C CA . SER A 1 142 ? 7.370 -8.500 -16.461 1.00 97.56 142 SER A CA 1
ATOM 1118 C C . SER A 1 142 ? 8.861 -8.199 -16.372 1.00 97.56 142 SER A C 1
ATOM 1120 O O . SER A 1 142 ? 9.272 -7.226 -15.746 1.00 97.56 142 SER A O 1
ATOM 1122 N N . LEU A 1 143 ? 9.670 -8.992 -17.079 1.00 93.88 143 LEU A N 1
ATOM 1123 C CA . LEU A 1 143 ? 11.102 -8.734 -17.254 1.00 93.88 143 LEU A CA 1
ATOM 1124 C C . LEU A 1 143 ? 11.383 -7.477 -18.088 1.00 93.88 143 LEU A C 1
ATOM 1126 O O . LEU A 1 143 ? 12.404 -6.831 -17.883 1.00 93.88 143 LEU A O 1
ATOM 1130 N N . GLU A 1 144 ? 10.499 -7.148 -19.033 1.00 96.38 144 GLU A N 1
ATOM 1131 C CA . GLU A 1 144 ? 10.728 -6.066 -20.000 1.00 96.38 144 GLU A CA 1
ATOM 1132 C C . GLU A 1 144 ? 9.947 -4.794 -19.666 1.00 96.38 144 GLU A C 1
ATOM 1134 O O . GLU A 1 144 ? 10.345 -3.711 -20.079 1.00 96.38 144 GLU A O 1
ATOM 1139 N N . ASN A 1 145 ? 8.847 -4.914 -18.915 1.00 97.25 145 ASN A N 1
ATOM 1140 C CA . ASN A 1 145 ? 7.918 -3.803 -18.692 1.00 97.25 145 ASN A CA 1
ATOM 1141 C C . ASN A 1 145 ? 7.813 -3.361 -17.226 1.00 97.25 145 ASN A C 1
ATOM 1143 O O . ASN A 1 145 ? 7.296 -2.276 -16.977 1.00 97.25 145 ASN A O 1
ATOM 1147 N N . THR A 1 146 ? 8.320 -4.132 -16.258 1.00 98.06 146 THR A N 1
ATOM 1148 C CA . THR A 1 146 ? 8.498 -3.658 -14.877 1.00 98.06 146 THR A CA 1
ATOM 1149 C C . THR A 1 146 ? 9.922 -3.139 -14.716 1.00 98.06 146 THR A C 1
ATOM 1151 O O . THR A 1 146 ? 10.844 -3.915 -14.466 1.00 98.06 146 THR A O 1
ATOM 1154 N N . ILE A 1 147 ? 10.118 -1.826 -14.862 1.00 97.19 147 ILE A N 1
ATOM 1155 C CA . ILE A 1 147 ? 11.459 -1.229 -14.868 1.00 97.19 147 ILE A CA 1
ATOM 1156 C C . ILE A 1 147 ? 11.635 -0.273 -13.689 1.00 97.19 147 ILE A C 1
ATOM 1158 O O . ILE A 1 147 ? 10.917 0.718 -13.547 1.00 97.19 147 ILE A O 1
ATOM 1162 N N . ILE A 1 148 ? 12.638 -0.562 -12.862 1.00 96.94 148 ILE A N 1
ATOM 1163 C CA . ILE A 1 148 ? 13.064 0.281 -11.746 1.00 96.94 148 ILE A CA 1
ATOM 1164 C C . ILE A 1 148 ? 14.372 0.967 -12.140 1.00 96.94 148 ILE A C 1
ATOM 1166 O O . ILE A 1 148 ? 15.385 0.308 -12.368 1.00 96.94 148 ILE A O 1
ATOM 1170 N N . TYR A 1 149 ? 14.345 2.291 -12.208 1.00 96.50 149 TYR A N 1
ATOM 1171 C CA . TYR A 1 149 ? 15.487 3.133 -12.530 1.00 96.50 149 TYR A CA 1
ATOM 1172 C C . TYR A 1 149 ? 16.099 3.695 -11.250 1.00 96.50 149 TYR A C 1
ATOM 1174 O O . TYR A 1 149 ? 15.385 4.168 -10.365 1.00 96.50 149 TYR A O 1
ATOM 1182 N N . ALA A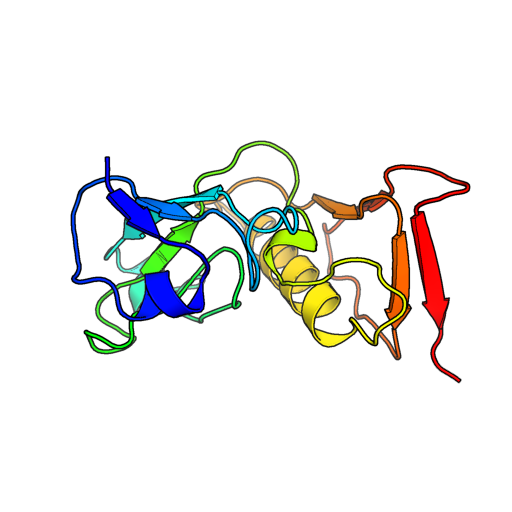 1 150 ? 17.427 3.702 -11.177 1.00 94.50 150 ALA A N 1
ATOM 1183 C CA . ALA A 1 150 ? 18.117 4.528 -10.198 1.00 94.50 150 ALA A CA 1
ATOM 1184 C C . ALA A 1 150 ? 17.951 6.004 -10.585 1.00 94.50 150 ALA A C 1
ATOM 1186 O O . ALA A 1 150 ? 18.075 6.359 -11.761 1.00 94.50 150 ALA A O 1
ATOM 1187 N N . MET A 1 151 ? 17.666 6.858 -9.607 1.00 88.38 151 MET A N 1
ATOM 1188 C CA . MET A 1 151 ? 17.735 8.300 -9.809 1.00 88.38 151 MET A CA 1
ATOM 1189 C C . MET A 1 151 ? 19.192 8.730 -10.026 1.00 88.38 151 MET A C 1
ATOM 1191 O O . MET A 1 151 ? 20.086 8.147 -9.404 1.00 88.38 151 MET A O 1
ATOM 1195 N N . PRO A 1 152 ? 19.430 9.706 -10.919 1.00 73.31 152 PRO A N 1
ATOM 1196 C CA . PRO A 1 152 ? 20.752 10.289 -11.118 1.00 73.31 152 PRO A CA 1
ATOM 1197 C C . PRO A 1 152 ? 21.261 11.039 -9.881 1.00 73.31 152 PRO A C 1
ATOM 1199 O O . PRO A 1 152 ? 20.426 11.523 -9.080 1.00 73.31 152 PRO A O 1
#

Sequence (152 aa):
MTEVTNLTDLRNLPITTQTVYVKGYDILGDGGGGWFLWRDETIFKTGIYSNENYGTIIKSNVVANDVGSWIRQYDGYINILWFGALGFGNDYTLNFQSAIDYASLNSKLNPTFKGSTVFIPNGSYFISHITLKNSVTLLGESLENTIIYAMP

Secondary structure (DSSP, 8-state):
-EEESSHHHHHHSPP-SS-EEE--SSSTTSS--EEEEEE-SHHHHTSTT-S--SSSEE--SSS-TTT-EEEEE--SSEEGGGGT---EEEE-HHHHHHHHHHHHHTTSSS-SS---EEEE-SEEEEES---PPTT-EEEES-TTTEEEEEP-

Radius of gyration: 15.26 Å; chains: 1; bounding box: 43×27×40 Å